Protein AF-A0A1R3V4H5-F1 (afdb_monomer)

pLDDT: mean 83.27, std 18.66, range [35.0, 97.94]

Organism: NCBI:txid1631249

Nearest PDB structures (foldseek):
  2lra-assembly1_A  TM=6.887E-01  e=6.100E-01  Mycobacterium tuberculosis
  3uz0-assembly2_D  TM=7.907E-01  e=1.520E+00  Bacillus subtilis subsp. subtilis str. JH642
  3tuf-assembly1_B-2  TM=5.415E-01  e=1.717E+00  Bacillus subtilis
  8ruy-assembly1_B  TM=4.715E-01  e=2.629E+00  Chlamydomonas reinhardtii
  8r1o-assembly1_D  TM=2.474E-01  e=3.354E+00  Thermochaetoides thermophila DSM 1495

Secondary structure (DSSP, 8-state):
-------------SSHHHHHHHHHHHHHHHHHHHHHHHHHHHHHHHHHHHHHHHHHTS---HHHHHHHHHHHTT-EEEEEEE--S-SSEEEEEEEE-TTS-EEEEEEETTSSEEEEEEE-GGGHHHHHHHHHHHTS-HHHHTTS--HHHHHHHHHHHHHTTSS---

Sequence (166 aa):
MQKPKFKDSARAPLQDQFDLEHESVVAITPILRAIAYMALDELDLAIFQMAVESVRSLSLSFNQKAAEIATRSHGVLVFDVRVDGDSEVQRIAAIRYRADQTGVVALDRQGLVTRSCMVNGTFSHFISPLENWASMPLSMQAKIDVTVHAGLFLGALRNAGHMLGS

Structure (mmCIF, N/CA/C/O backbone):
data_AF-A0A1R3V4H5-F1
#
_entry.id   AF-A0A1R3V4H5-F1
#
loop_
_atom_site.group_PDB
_atom_site.id
_atom_site.type_symbol
_atom_site.label_atom_id
_atom_site.label_alt_id
_atom_site.label_comp_id
_atom_site.label_asym_id
_atom_site.label_entity_id
_atom_site.label_seq_id
_atom_site.pdbx_PDB_ins_code
_atom_site.Cartn_x
_atom_site.Cartn_y
_atom_site.Cartn_z
_atom_site.occupancy
_atom_site.B_iso_or_equiv
_atom_site.auth_seq_id
_atom_site.auth_comp_id
_atom_site.auth_asym_id
_atom_site.auth_atom_id
_atom_site.pdbx_PDB_model_num
ATOM 1 N N . MET A 1 1 ? 92.474 -23.868 8.317 1.00 41.34 1 MET A N 1
ATOM 2 C CA . MET A 1 1 ? 92.553 -22.978 9.502 1.00 41.34 1 MET A CA 1
ATOM 3 C C . MET A 1 1 ? 91.140 -22.655 9.986 1.00 41.34 1 MET A C 1
ATOM 5 O O . MET A 1 1 ? 90.261 -22.467 9.157 1.00 41.34 1 MET A O 1
ATOM 9 N N . GLN A 1 2 ? 90.919 -22.690 11.304 1.00 37.12 2 GLN A N 1
ATOM 10 C CA . GLN A 1 2 ? 89.641 -22.489 12.009 1.00 37.12 2 GLN A CA 1
ATOM 11 C C . GLN A 1 2 ? 89.351 -21.002 12.320 1.00 37.12 2 GLN A C 1
ATOM 13 O O . GLN A 1 2 ? 90.251 -20.364 12.847 1.00 37.12 2 GLN A O 1
ATOM 18 N N . LYS A 1 3 ? 88.079 -20.580 12.093 1.00 41.66 3 LYS A N 1
ATOM 19 C CA . LYS A 1 3 ? 87.142 -19.682 12.862 1.00 41.66 3 LYS A CA 1
ATOM 20 C C . LYS A 1 3 ? 87.631 -18.272 13.337 1.00 41.66 3 LYS A C 1
ATOM 22 O O . LYS A 1 3 ? 88.835 -18.078 13.339 1.00 41.66 3 LYS A O 1
ATOM 27 N N . PRO A 1 4 ? 86.785 -17.298 13.814 1.00 47.88 4 PRO A N 1
ATOM 28 C CA . PRO A 1 4 ? 85.341 -17.333 14.183 1.00 47.88 4 PRO A CA 1
ATOM 29 C C . PRO A 1 4 ? 84.434 -16.076 13.893 1.00 47.88 4 PRO A C 1
ATOM 31 O O . PRO A 1 4 ? 84.908 -14.982 13.632 1.00 47.88 4 PRO A O 1
ATOM 34 N N . LYS A 1 5 ? 83.111 -16.291 14.098 1.00 41.91 5 LYS A N 1
ATOM 35 C CA . LYS A 1 5 ? 82.027 -15.480 14.748 1.00 41.91 5 LYS A CA 1
ATOM 36 C C . LYS A 1 5 ? 81.683 -14.027 14.351 1.00 41.91 5 LYS A C 1
ATOM 38 O O . LYS A 1 5 ? 82.523 -13.148 14.435 1.00 41.91 5 LYS A O 1
ATOM 43 N N . PHE A 1 6 ? 80.367 -13.795 14.189 1.00 35.69 6 PHE A N 1
ATOM 44 C CA . PHE A 1 6 ? 79.431 -12.853 14.876 1.00 35.69 6 PHE A CA 1
ATOM 45 C C . PHE A 1 6 ? 78.233 -12.645 13.905 1.00 35.69 6 PHE A C 1
ATOM 47 O O . PHE A 1 6 ? 78.469 -12.498 12.717 1.00 35.69 6 PHE A O 1
ATOM 54 N N . LYS A 1 7 ? 76.937 -12.647 14.244 1.00 39.69 7 LYS A N 1
ATOM 55 C CA . LYS A 1 7 ? 76.208 -12.320 15.476 1.00 39.69 7 LYS A CA 1
ATOM 56 C C . LYS A 1 7 ? 74.745 -12.775 15.277 1.00 39.69 7 LYS A C 1
ATOM 58 O O . LYS A 1 7 ? 74.161 -12.440 14.250 1.00 39.69 7 LYS A O 1
ATOM 63 N N . ASP A 1 8 ? 74.162 -13.481 16.243 1.00 47.44 8 ASP A N 1
ATOM 64 C CA . ASP A 1 8 ? 72.704 -13.551 16.391 1.00 47.44 8 ASP A CA 1
ATOM 65 C C . ASP A 1 8 ? 72.188 -12.148 16.735 1.00 47.44 8 ASP A C 1
ATOM 67 O O . ASP A 1 8 ? 72.660 -11.525 17.691 1.00 47.44 8 ASP A O 1
ATOM 71 N N . SER A 1 9 ? 71.231 -11.641 15.959 1.00 39.50 9 SER A N 1
ATOM 72 C CA . SER A 1 9 ? 70.420 -10.485 16.330 1.00 39.50 9 SER A CA 1
ATOM 73 C C . SER A 1 9 ? 68.960 -10.891 16.228 1.00 39.50 9 SER A C 1
ATOM 75 O O . SER A 1 9 ? 68.421 -11.067 15.139 1.00 39.50 9 SER A O 1
ATOM 77 N N . ALA A 1 10 ? 68.338 -11.033 17.394 1.00 50.41 10 ALA A N 1
ATOM 78 C CA . ALA A 1 10 ? 66.903 -11.133 17.561 1.00 50.41 10 ALA A CA 1
ATOM 79 C C . ALA A 1 10 ? 66.177 -10.004 16.811 1.00 50.41 10 ALA A C 1
ATOM 81 O O . ALA A 1 10 ? 66.538 -8.835 16.967 1.00 50.41 10 ALA A O 1
ATOM 82 N N . ARG A 1 11 ? 65.120 -10.347 16.064 1.00 35.00 11 ARG A N 1
ATOM 83 C CA . ARG A 1 11 ? 63.913 -9.516 15.940 1.00 35.00 11 ARG A CA 1
ATOM 84 C C . ARG A 1 11 ? 62.744 -10.339 15.384 1.00 35.00 11 ARG A C 1
ATOM 86 O O . ARG A 1 11 ? 62.593 -10.493 14.181 1.00 35.00 11 ARG A O 1
ATOM 93 N N . ALA A 1 12 ? 61.905 -10.830 16.281 1.00 49.44 12 ALA A N 1
ATOM 94 C CA . ALA A 1 12 ? 60.460 -10.905 16.071 1.00 49.44 12 ALA A CA 1
ATOM 95 C C . ALA A 1 12 ? 59.820 -10.007 17.155 1.00 49.44 12 ALA A C 1
ATOM 97 O O . ALA A 1 12 ? 60.496 -9.777 18.165 1.00 49.44 12 ALA A O 1
ATOM 98 N N . PRO A 1 13 ? 58.575 -9.506 17.039 1.00 47.72 13 PRO A N 1
ATOM 99 C CA . PRO A 1 13 ? 57.633 -9.542 15.916 1.00 47.72 13 PRO A CA 1
ATOM 100 C C . PRO A 1 13 ? 57.093 -8.129 15.562 1.00 47.72 13 PRO A C 1
ATOM 102 O O . PRO A 1 13 ? 56.737 -7.349 16.437 1.00 47.72 13 PRO A O 1
ATOM 105 N N . LEU A 1 14 ? 57.008 -7.780 14.277 1.00 41.75 14 LEU A N 1
ATOM 106 C CA . LEU A 1 14 ? 56.187 -6.643 13.803 1.00 41.75 14 LEU A CA 1
ATOM 107 C C . LEU A 1 14 ? 55.143 -7.083 12.763 1.00 41.75 14 LEU A C 1
ATOM 109 O O . LEU A 1 14 ? 54.313 -6.278 12.359 1.00 41.75 14 LEU A O 1
ATOM 113 N N . GLN A 1 15 ? 55.165 -8.356 12.353 1.00 45.88 15 GLN A N 1
ATOM 114 C CA . GLN A 1 15 ? 54.266 -8.894 11.333 1.00 45.88 15 GLN A CA 1
ATOM 115 C C . GLN A 1 15 ? 52.904 -9.311 11.913 1.00 45.88 15 GLN A C 1
ATOM 117 O O . GLN A 1 15 ? 51.886 -8.981 11.321 1.00 45.88 15 GLN A O 1
ATOM 122 N N . ASP A 1 16 ? 52.863 -9.898 13.116 1.00 42.03 16 ASP A N 1
ATOM 123 C CA . ASP A 1 16 ? 51.600 -10.346 13.737 1.00 42.03 16 ASP A CA 1
ATOM 124 C C . ASP A 1 16 ? 50.648 -9.193 14.106 1.00 42.03 16 ASP A C 1
ATOM 126 O O . ASP A 1 16 ? 49.456 -9.404 14.306 1.00 42.03 16 ASP A O 1
ATOM 130 N N . GLN A 1 17 ? 51.148 -7.958 14.197 1.00 44.72 17 GLN A N 1
ATOM 131 C CA . GLN A 1 17 ? 50.342 -6.802 14.594 1.00 44.72 17 GLN A CA 1
ATOM 132 C C . GLN A 1 17 ? 49.553 -6.191 13.423 1.00 44.72 17 GLN A C 1
ATOM 134 O O . GLN A 1 17 ? 48.525 -5.563 13.653 1.00 44.72 17 GLN A O 1
ATOM 139 N N . PHE A 1 18 ? 49.995 -6.406 12.178 1.00 43.44 18 PHE A N 1
ATOM 140 C CA . PHE A 1 18 ? 49.316 -5.898 10.978 1.00 43.44 18 PHE A CA 1
ATOM 141 C C . PHE A 1 18 ? 48.215 -6.836 10.461 1.00 43.44 18 PHE A C 1
ATOM 143 O O . PHE A 1 18 ? 47.248 -6.358 9.867 1.00 43.44 18 PHE A O 1
ATOM 150 N N . ASP A 1 19 ? 48.311 -8.140 10.732 1.00 46.78 19 ASP A N 1
ATOM 151 C CA . ASP A 1 19 ? 47.286 -9.112 10.324 1.00 46.78 19 ASP A CA 1
ATOM 152 C C . ASP A 1 19 ? 46.036 -9.063 11.230 1.00 46.78 19 ASP A C 1
ATOM 154 O O . ASP A 1 19 ? 44.913 -9.225 10.750 1.00 46.78 19 ASP A O 1
ATOM 158 N N . LEU A 1 20 ? 46.194 -8.719 12.515 1.00 47.72 20 LEU A N 1
ATOM 159 C CA . LEU A 1 20 ? 45.084 -8.569 13.472 1.00 47.72 20 LEU A CA 1
ATOM 160 C C . LEU A 1 20 ? 44.186 -7.347 13.195 1.00 47.72 20 LEU A C 1
ATOM 162 O O . LEU A 1 20 ? 42.979 -7.401 13.440 1.00 47.72 20 LEU A O 1
ATOM 166 N N . GLU A 1 21 ? 44.736 -6.245 12.673 1.00 46.12 21 GLU A N 1
ATOM 167 C CA . GLU A 1 21 ? 43.931 -5.058 1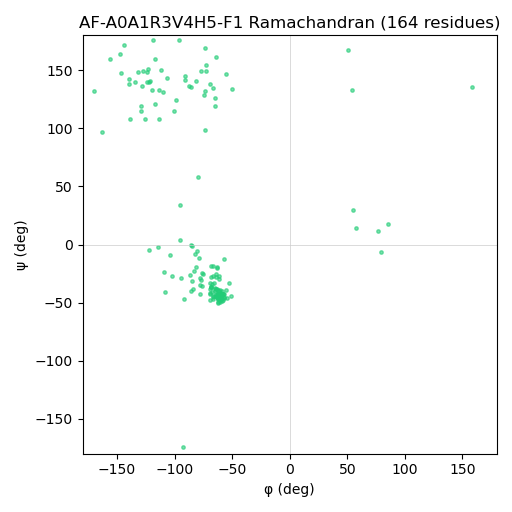2.345 1.00 46.12 21 GLU A CA 1
ATOM 168 C C . GLU A 1 21 ? 43.124 -5.243 11.052 1.00 46.12 21 GLU A C 1
ATOM 170 O O . GLU A 1 21 ? 41.971 -4.813 10.977 1.00 46.12 21 GLU A O 1
ATOM 175 N N . HIS A 1 22 ? 43.673 -5.947 10.057 1.00 49.94 22 HIS A N 1
ATOM 176 C CA . HIS A 1 22 ? 42.974 -6.213 8.798 1.00 49.94 22 HIS A CA 1
ATOM 177 C C . HIS A 1 22 ? 41.790 -7.176 8.962 1.00 49.94 22 HIS A C 1
ATOM 179 O O . HIS A 1 22 ? 40.736 -6.955 8.360 1.00 49.94 22 HIS A O 1
ATOM 185 N N . GLU A 1 23 ? 41.918 -8.203 9.803 1.00 46.44 23 GLU A N 1
ATOM 186 C CA . GLU A 1 23 ? 40.825 -9.140 10.088 1.00 46.44 23 GLU A CA 1
ATOM 187 C C . GLU A 1 23 ? 39.686 -8.462 10.878 1.00 46.44 23 GLU A C 1
ATOM 189 O O . GLU A 1 23 ? 38.502 -8.669 10.594 1.00 46.44 23 GLU A O 1
ATOM 194 N N . SER A 1 24 ? 40.037 -7.549 11.792 1.00 50.44 24 SER A N 1
ATOM 195 C CA . SER A 1 24 ? 39.082 -6.773 12.590 1.00 50.44 24 SER A CA 1
ATOM 196 C C . SER A 1 24 ? 38.261 -5.795 11.734 1.00 50.44 24 SER A C 1
ATOM 198 O O . SER A 1 24 ? 37.036 -5.752 11.839 1.00 50.44 24 SER A O 1
ATOM 200 N N . VAL A 1 25 ? 38.883 -5.066 10.798 1.00 50.72 25 VAL A N 1
ATOM 201 C CA . VAL A 1 25 ? 38.171 -4.128 9.902 1.00 50.72 25 VAL A CA 1
ATOM 202 C C . VAL A 1 25 ? 37.194 -4.854 8.960 1.00 50.72 25 VAL A C 1
ATOM 204 O O . VAL A 1 25 ? 36.082 -4.367 8.720 1.00 50.72 25 VAL A O 1
ATOM 207 N N . VAL A 1 26 ? 37.555 -6.046 8.469 1.00 57.00 26 VAL A N 1
ATOM 208 C CA . VAL A 1 26 ? 36.685 -6.870 7.607 1.00 57.00 26 VAL A CA 1
ATOM 209 C C . VAL A 1 26 ? 35.480 -7.421 8.382 1.00 57.00 26 VAL A C 1
ATOM 211 O O . VAL A 1 26 ? 34.375 -7.446 7.838 1.00 57.00 26 VAL A O 1
ATOM 214 N N . ALA A 1 27 ? 35.647 -7.780 9.660 1.00 57.06 27 ALA A N 1
ATOM 215 C CA . ALA A 1 27 ? 34.562 -8.253 10.526 1.00 57.06 27 ALA A CA 1
ATOM 216 C C . ALA A 1 27 ? 33.661 -7.125 11.077 1.00 57.06 27 ALA A C 1
ATOM 218 O O . ALA A 1 27 ? 32.470 -7.337 11.308 1.00 57.06 27 ALA A O 1
ATOM 219 N N . ILE A 1 28 ? 34.195 -5.912 11.252 1.00 58.38 28 ILE A N 1
ATOM 220 C CA . ILE A 1 28 ? 33.467 -4.744 11.782 1.00 58.38 28 ILE A CA 1
ATOM 221 C C . ILE A 1 28 ? 32.560 -4.098 10.718 1.00 58.38 28 ILE A C 1
ATOM 223 O O . ILE A 1 28 ? 31.459 -3.635 11.026 1.00 58.38 28 ILE A O 1
ATOM 227 N N . THR A 1 29 ? 32.983 -4.102 9.451 1.00 69.06 29 THR A N 1
ATOM 228 C CA . THR A 1 29 ? 32.237 -3.516 8.322 1.00 69.06 29 THR A CA 1
ATOM 229 C C . THR A 1 29 ? 30.792 -4.037 8.168 1.00 69.06 29 THR A C 1
ATOM 231 O O . THR A 1 29 ? 29.890 -3.210 8.004 1.00 69.06 29 THR A O 1
ATOM 234 N N . PRO A 1 30 ? 30.496 -5.354 8.233 1.00 74.50 30 PRO A N 1
ATOM 235 C CA . PRO A 1 30 ? 29.119 -5.846 8.143 1.00 74.50 30 PRO A CA 1
ATOM 236 C C . PRO A 1 30 ? 28.258 -5.442 9.347 1.00 74.50 30 PRO A C 1
ATOM 238 O O . PRO A 1 30 ? 27.076 -5.155 9.167 1.00 74.50 30 PRO A O 1
ATOM 241 N N . ILE A 1 31 ? 28.838 -5.362 10.549 1.00 73.94 31 ILE A N 1
ATOM 242 C CA . ILE A 1 31 ? 28.122 -4.956 11.767 1.00 73.94 31 ILE A CA 1
ATOM 243 C C . ILE A 1 31 ? 27.756 -3.471 11.693 1.00 73.94 31 ILE A C 1
ATOM 245 O O . ILE A 1 31 ? 26.594 -3.120 11.890 1.00 73.94 31 ILE A O 1
ATOM 249 N N . LEU A 1 32 ? 28.704 -2.597 11.330 1.00 74.19 32 LEU A N 1
ATOM 250 C CA . LEU A 1 32 ? 28.406 -1.174 11.124 1.00 74.19 32 LEU A CA 1
ATOM 251 C C . LEU A 1 32 ? 27.365 -0.960 10.020 1.00 74.19 32 LEU A C 1
ATOM 253 O O . LEU A 1 32 ? 26.485 -0.113 10.161 1.00 74.19 32 LEU A O 1
ATOM 257 N N . ARG A 1 33 ? 27.438 -1.742 8.937 1.00 72.38 33 ARG A N 1
ATOM 258 C CA . ARG A 1 33 ? 26.449 -1.708 7.857 1.00 72.38 33 ARG A CA 1
ATOM 259 C C . ARG A 1 33 ? 25.057 -2.110 8.358 1.00 72.38 33 ARG A C 1
ATOM 261 O O . ARG A 1 33 ? 24.099 -1.415 8.043 1.00 72.38 33 ARG A O 1
ATOM 268 N N . ALA A 1 34 ? 24.938 -3.181 9.142 1.00 73.69 34 ALA A N 1
ATOM 269 C CA . ALA A 1 34 ? 23.660 -3.610 9.711 1.00 73.69 34 ALA A CA 1
ATOM 270 C C . ALA A 1 34 ? 23.059 -2.550 10.650 1.00 73.69 34 ALA A C 1
ATOM 272 O O . ALA A 1 34 ? 21.877 -2.241 10.537 1.00 73.69 34 ALA A O 1
ATOM 273 N N . ILE A 1 35 ? 23.878 -1.928 11.505 1.00 75.56 35 ILE A N 1
ATOM 274 C CA . ILE A 1 35 ? 23.441 -0.839 12.396 1.00 75.56 35 ILE A CA 1
ATOM 275 C C . ILE A 1 35 ? 22.947 0.369 11.588 1.00 75.56 35 ILE A C 1
ATOM 277 O O . ILE A 1 35 ? 21.907 0.941 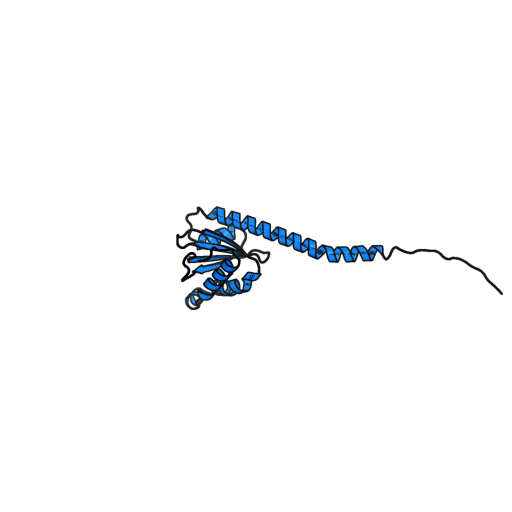11.909 1.00 75.56 35 ILE A O 1
ATOM 281 N N . ALA A 1 36 ? 23.655 0.744 10.519 1.00 71.44 36 ALA A N 1
ATOM 282 C CA . ALA A 1 36 ? 23.232 1.837 9.647 1.00 71.44 36 ALA A CA 1
ATOM 283 C C . ALA A 1 36 ? 21.899 1.537 8.937 1.00 71.44 36 ALA A C 1
ATOM 285 O O . ALA A 1 36 ? 21.065 2.432 8.827 1.00 71.44 36 ALA A O 1
ATOM 286 N N . TYR A 1 37 ? 21.671 0.292 8.500 1.00 72.19 37 TYR A N 1
ATOM 287 C CA . TYR A 1 37 ? 20.383 -0.124 7.931 1.00 72.19 37 TYR A CA 1
ATOM 288 C C . TYR A 1 37 ? 19.252 -0.076 8.961 1.00 72.19 37 TYR A C 1
ATOM 290 O O . TYR A 1 37 ? 18.202 0.482 8.668 1.00 72.19 37 TYR A O 1
ATOM 298 N N . MET A 1 38 ? 19.481 -0.566 10.183 1.00 75.62 38 MET A N 1
ATOM 299 C CA . MET A 1 38 ? 18.481 -0.489 11.254 1.00 75.62 38 MET A CA 1
ATOM 300 C C . MET A 1 38 ? 18.094 0.960 11.583 1.00 75.62 38 MET A C 1
ATOM 302 O O . MET A 1 38 ? 16.917 1.267 11.740 1.00 75.62 38 MET A O 1
ATOM 306 N N . ALA A 1 39 ? 19.071 1.870 11.634 1.00 74.31 39 ALA A N 1
ATOM 307 C CA . ALA A 1 39 ? 18.805 3.289 11.868 1.00 74.31 39 ALA A CA 1
ATOM 308 C C . ALA A 1 39 ? 18.018 3.947 10.715 1.00 74.31 39 ALA A C 1
ATOM 310 O O . ALA A 1 39 ? 17.214 4.848 10.953 1.00 74.31 39 ALA A O 1
ATOM 311 N N . LEU A 1 40 ? 18.236 3.503 9.471 1.00 76.56 40 LEU A N 1
ATOM 312 C CA . LEU A 1 40 ? 17.461 3.956 8.312 1.00 76.56 40 LEU A CA 1
ATOM 313 C C . LEU A 1 40 ? 16.016 3.447 8.365 1.00 76.56 40 LEU A C 1
ATOM 315 O O . LEU A 1 40 ? 15.107 4.231 8.110 1.00 76.56 40 LEU A O 1
ATOM 319 N N . ASP A 1 41 ? 15.801 2.190 8.757 1.00 83.31 41 ASP A N 1
ATOM 320 C CA . ASP A 1 41 ? 14.461 1.610 8.904 1.00 83.31 41 ASP A CA 1
ATOM 321 C C . ASP A 1 41 ? 13.631 2.351 9.969 1.00 83.31 41 ASP A C 1
ATOM 323 O O . ASP A 1 41 ? 12.457 2.655 9.750 1.00 83.31 41 ASP A O 1
ATOM 327 N N . GLU A 1 42 ? 14.237 2.696 11.112 1.00 85.56 42 GLU A N 1
ATOM 328 C CA . GLU A 1 42 ? 13.573 3.476 12.166 1.00 85.56 42 GLU A CA 1
ATOM 329 C C . GLU A 1 42 ? 13.224 4.898 11.710 1.00 85.56 42 GLU A C 1
ATOM 331 O O . GLU A 1 42 ? 12.140 5.408 12.015 1.00 85.56 42 GLU A O 1
ATOM 336 N N . LEU A 1 43 ? 14.123 5.539 10.958 1.00 88.75 43 LEU A N 1
ATOM 337 C CA . LEU A 1 43 ? 13.889 6.873 10.416 1.00 88.75 43 LEU A CA 1
ATOM 338 C C . LEU A 1 43 ? 12.771 6.865 9.365 1.00 88.75 43 LEU A C 1
ATOM 340 O O . LEU A 1 43 ? 11.867 7.701 9.438 1.00 88.75 43 LEU A O 1
ATOM 344 N N . ASP A 1 44 ? 12.806 5.920 8.422 1.00 90.00 44 ASP A N 1
ATOM 345 C CA . ASP A 1 44 ? 11.771 5.757 7.398 1.00 90.00 44 ASP A CA 1
ATOM 346 C C . ASP A 1 44 ? 10.405 5.498 8.058 1.00 90.00 44 ASP A C 1
ATOM 348 O O . ASP A 1 44 ? 9.407 6.124 7.683 1.00 90.00 44 ASP A O 1
ATOM 352 N N . LEU A 1 45 ? 10.357 4.660 9.103 1.00 91.69 45 LEU A N 1
ATOM 353 C CA . LEU A 1 45 ? 9.145 4.413 9.886 1.00 91.69 45 LEU A CA 1
ATOM 354 C C . LEU A 1 45 ? 8.616 5.689 10.552 1.00 91.69 45 LEU A C 1
ATOM 356 O O . LEU A 1 45 ? 7.421 5.979 10.448 1.00 91.69 45 LEU A O 1
ATOM 360 N N . ALA A 1 46 ? 9.480 6.457 11.218 1.00 93.25 46 ALA A N 1
ATOM 361 C CA . ALA A 1 46 ? 9.087 7.689 11.898 1.00 93.25 46 ALA A CA 1
ATOM 362 C C . ALA A 1 46 ? 8.529 8.727 10.910 1.00 93.25 46 ALA A C 1
ATOM 364 O O . ALA A 1 46 ? 7.449 9.284 11.125 1.00 93.25 46 ALA A O 1
ATOM 365 N N . ILE A 1 47 ? 9.221 8.941 9.787 1.00 94.19 47 ILE A N 1
ATOM 366 C CA . ILE A 1 47 ? 8.797 9.869 8.733 1.00 94.19 47 ILE A CA 1
ATOM 367 C C . ILE A 1 47 ? 7.461 9.419 8.123 1.00 94.19 47 ILE A C 1
ATOM 369 O O . ILE A 1 47 ? 6.552 10.235 7.944 1.00 94.19 47 ILE A O 1
ATOM 373 N N . PHE A 1 48 ? 7.309 8.123 7.836 1.00 95.56 48 PHE A N 1
ATOM 374 C CA . PHE A 1 48 ? 6.061 7.559 7.325 1.00 95.56 48 PHE A CA 1
ATOM 375 C C . PHE A 1 48 ? 4.892 7.788 8.290 1.00 95.56 48 PHE A C 1
ATOM 377 O O . PHE A 1 48 ? 3.838 8.276 7.877 1.00 95.56 48 PHE A O 1
ATOM 384 N N . GLN A 1 49 ? 5.069 7.492 9.579 1.00 95.00 49 GLN A N 1
ATOM 385 C CA . GLN A 1 49 ? 4.025 7.683 10.589 1.00 95.00 49 GLN A CA 1
ATOM 386 C C . GLN A 1 49 ? 3.622 9.155 10.730 1.00 95.00 49 GLN A C 1
ATOM 388 O O . GLN A 1 49 ? 2.428 9.463 10.760 1.00 95.00 49 GLN A O 1
ATOM 393 N N . MET A 1 50 ? 4.596 10.071 10.743 1.00 95.12 50 MET A N 1
ATOM 394 C CA . MET A 1 50 ? 4.331 11.512 10.757 1.00 95.12 50 MET A CA 1
ATOM 395 C C . MET A 1 50 ? 3.534 11.953 9.524 1.00 95.12 50 MET A C 1
ATOM 397 O O . MET A 1 50 ? 2.568 12.711 9.645 1.00 95.12 50 MET A O 1
ATOM 401 N N . ALA A 1 51 ? 3.893 11.452 8.339 1.00 95.94 51 ALA A N 1
ATOM 402 C CA . ALA A 1 51 ? 3.179 11.750 7.105 1.00 95.94 51 ALA A CA 1
ATOM 403 C C . ALA A 1 51 ? 1.730 11.232 7.147 1.00 95.94 51 ALA A C 1
ATOM 405 O O . ALA A 1 51 ? 0.812 11.992 6.831 1.00 95.94 51 ALA A O 1
ATOM 406 N N . VAL A 1 52 ? 1.503 9.998 7.614 1.00 95.00 52 VAL A N 1
ATOM 407 C CA . VAL A 1 52 ? 0.158 9.418 7.795 1.00 95.00 52 VAL A CA 1
ATOM 408 C C . VAL A 1 52 ? -0.697 10.269 8.736 1.00 95.00 52 VAL A C 1
ATOM 410 O O . VAL A 1 52 ? -1.840 10.588 8.403 1.00 95.00 52 VAL A O 1
ATOM 413 N N . GLU A 1 53 ? -0.155 10.672 9.887 1.00 94.00 53 GLU A N 1
ATOM 414 C CA . GLU A 1 53 ? -0.875 11.521 10.844 1.00 94.00 53 GLU A CA 1
ATOM 415 C C . GLU A 1 53 ? -1.247 12.869 10.221 1.00 94.00 53 GLU A C 1
ATOM 417 O O . GLU A 1 53 ? -2.394 13.310 10.288 1.00 94.00 53 GLU A O 1
ATOM 422 N N . SER A 1 54 ? -0.297 13.487 9.518 1.00 92.81 54 SER A N 1
ATOM 423 C CA . SER A 1 54 ? -0.470 14.815 8.929 1.00 92.81 54 SER A CA 1
ATOM 424 C C . SER A 1 54 ? -1.566 14.896 7.856 1.00 92.81 54 SER A C 1
ATOM 426 O O . SER A 1 54 ? -2.031 15.995 7.541 1.00 92.81 54 SER A O 1
ATOM 428 N N . VAL A 1 55 ? -1.972 13.760 7.272 1.00 92.19 55 VAL A N 1
ATOM 429 C CA . VAL A 1 55 ? -3.036 13.698 6.257 1.00 92.19 55 VAL A CA 1
ATOM 430 C C . VAL A 1 55 ? -4.360 13.158 6.791 1.00 92.19 55 VAL A C 1
ATOM 432 O O . VAL A 1 55 ? -5.372 13.205 6.083 1.00 92.19 55 VAL A O 1
ATOM 435 N N . ARG A 1 56 ? -4.388 12.630 8.023 1.00 87.31 56 ARG A N 1
ATOM 436 C CA . ARG A 1 56 ? -5.552 11.916 8.563 1.00 87.31 56 ARG A CA 1
ATOM 437 C C . ARG A 1 56 ? -6.799 12.800 8.584 1.00 87.31 56 ARG A C 1
ATOM 439 O O . ARG A 1 56 ? -7.844 12.368 8.096 1.00 87.31 56 ARG A O 1
ATOM 446 N N . SER A 1 57 ? -6.658 14.040 9.052 1.00 85.19 57 SER A N 1
ATOM 447 C CA . SER A 1 57 ? -7.731 15.042 9.152 1.00 85.19 57 SER A CA 1
ATOM 448 C C . SER A 1 57 ? -8.023 15.795 7.850 1.00 85.19 57 SER A C 1
ATOM 450 O O . SER A 1 57 ? -9.009 16.528 7.775 1.00 85.19 57 SER A O 1
ATOM 452 N N . LEU A 1 58 ? -7.201 15.623 6.809 1.00 88.81 58 LEU A N 1
ATOM 453 C CA . LEU A 1 58 ? -7.426 16.302 5.538 1.00 88.81 58 LEU A CA 1
ATOM 454 C C . LEU A 1 58 ? -8.670 15.738 4.846 1.00 88.81 58 LEU A C 1
ATOM 456 O O . LEU A 1 58 ? -8.877 14.521 4.778 1.00 88.81 58 LEU A O 1
ATOM 460 N N . SER A 1 59 ? -9.472 16.635 4.274 1.00 90.25 59 SER A N 1
ATOM 461 C CA . SER A 1 59 ? -10.647 16.302 3.458 1.00 90.25 59 SER A CA 1
ATOM 462 C C . SER A 1 59 ? -10.235 15.909 2.034 1.00 90.25 59 SER A C 1
ATOM 464 O O . SER A 1 59 ? -10.618 16.543 1.057 1.00 90.25 59 SER A O 1
ATOM 466 N N . LEU A 1 60 ? -9.390 14.883 1.932 1.00 91.44 60 LEU A N 1
ATOM 467 C CA . LEU A 1 60 ? -8.870 14.326 0.684 1.00 91.44 60 LEU A CA 1
ATOM 468 C C . LEU A 1 60 ? -9.423 12.918 0.461 1.00 91.44 60 LEU A C 1
ATOM 470 O O . LEU A 1 60 ? -9.660 12.175 1.417 1.00 91.44 60 LEU A O 1
ATOM 474 N N . SER A 1 61 ? -9.565 12.528 -0.804 1.00 92.69 61 SER A N 1
ATOM 475 C CA . SER A 1 61 ? -9.821 11.130 -1.159 1.00 92.69 61 SER A CA 1
ATOM 476 C C . SER A 1 61 ? -8.637 10.235 -0.768 1.00 92.69 61 SER A C 1
ATOM 478 O O . SER A 1 61 ? -7.515 10.706 -0.575 1.00 92.69 61 SER A O 1
ATOM 480 N N . PHE A 1 62 ? -8.860 8.923 -0.672 1.00 94.44 62 PHE A N 1
ATOM 481 C CA . PHE A 1 62 ? -7.801 7.986 -0.285 1.00 94.44 62 PHE A CA 1
ATOM 482 C C . PHE A 1 62 ? -6.580 8.029 -1.210 1.00 94.44 62 PHE A C 1
ATOM 484 O O . PHE A 1 62 ? -5.458 8.056 -0.712 1.00 94.44 62 PHE A O 1
ATOM 491 N N . ASN A 1 63 ? -6.777 8.098 -2.533 1.00 94.50 63 ASN A N 1
ATOM 492 C CA . ASN A 1 63 ? -5.649 8.144 -3.468 1.00 94.50 63 ASN A CA 1
ATOM 493 C C . ASN A 1 63 ? -4.822 9.427 -3.274 1.00 94.50 63 ASN A C 1
ATOM 495 O O . ASN A 1 63 ? -3.597 9.387 -3.325 1.00 94.50 63 ASN A O 1
ATOM 499 N N . GLN A 1 64 ? -5.491 10.554 -3.004 1.00 96.12 64 GLN A N 1
ATOM 500 C CA . GLN A 1 64 ? -4.828 11.821 -2.704 1.00 96.12 64 GLN A CA 1
ATOM 501 C C . GLN A 1 64 ? -4.081 11.754 -1.371 1.00 96.12 64 GLN A C 1
ATOM 503 O O . GLN A 1 64 ? -2.956 12.229 -1.297 1.00 96.12 64 GLN A O 1
ATOM 508 N N . LYS A 1 65 ? -4.656 11.123 -0.336 1.00 95.69 65 LYS A N 1
ATOM 509 C CA . LYS A 1 65 ? -3.953 10.891 0.936 1.00 95.69 65 LYS A CA 1
ATOM 510 C C . LYS A 1 65 ? -2.709 10.030 0.735 1.00 95.69 6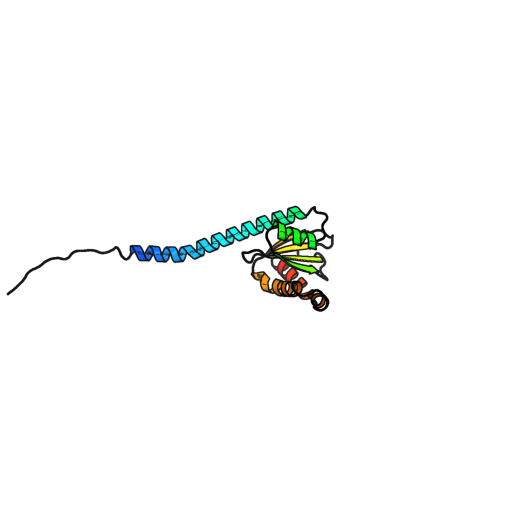5 LYS A C 1
ATOM 512 O O . LYS A 1 65 ? -1.655 10.393 1.236 1.00 95.69 65 LYS A O 1
ATOM 517 N N . ALA A 1 66 ? -2.803 8.931 -0.011 1.00 96.81 66 ALA A N 1
ATOM 518 C CA . ALA A 1 66 ? -1.660 8.062 -0.288 1.00 96.81 66 ALA A CA 1
ATOM 519 C C . ALA A 1 66 ? -0.548 8.795 -1.061 1.00 96.81 66 ALA A C 1
ATOM 521 O O . ALA A 1 66 ? 0.625 8.681 -0.705 1.00 96.81 66 ALA A O 1
ATOM 522 N N . ALA A 1 67 ? -0.914 9.597 -2.068 1.00 97.19 67 ALA A N 1
ATOM 523 C CA . ALA A 1 67 ? 0.032 10.437 -2.800 1.00 97.19 67 ALA A CA 1
ATOM 524 C C . ALA A 1 67 ? 0.691 11.489 -1.892 1.00 97.19 67 ALA A C 1
ATOM 526 O O . ALA A 1 67 ? 1.909 11.638 -1.912 1.00 97.19 67 ALA A O 1
ATOM 527 N N . GLU A 1 68 ? -0.091 12.165 -1.048 1.00 97.12 68 GLU A N 1
ATOM 528 C CA . GLU A 1 68 ? 0.416 13.173 -0.116 1.00 97.12 68 GLU A CA 1
ATOM 529 C C . GLU A 1 68 ? 1.347 12.560 0.938 1.00 97.12 68 GLU A C 1
ATOM 531 O O . GLU A 1 68 ? 2.373 13.153 1.266 1.00 97.12 68 GLU A O 1
ATOM 536 N N . ILE A 1 69 ? 1.041 11.355 1.435 1.00 97.12 69 ILE A N 1
ATOM 537 C CA . ILE A 1 69 ? 1.937 10.618 2.335 1.00 97.12 69 ILE A CA 1
ATOM 538 C C . ILE A 1 69 ? 3.257 10.348 1.624 1.00 97.12 69 ILE A C 1
ATOM 540 O O . ILE A 1 69 ? 4.296 10.689 2.177 1.00 97.12 69 ILE A O 1
ATOM 544 N N . ALA A 1 70 ? 3.224 9.814 0.398 1.00 97.62 70 ALA A N 1
ATOM 545 C CA . ALA A 1 70 ? 4.435 9.543 -0.371 1.00 97.62 70 ALA A CA 1
ATOM 546 C C . ALA A 1 70 ? 5.274 10.817 -0.566 1.00 97.62 70 ALA A C 1
ATOM 548 O O . ALA A 1 70 ? 6.476 10.807 -0.311 1.00 97.62 70 ALA A O 1
ATOM 549 N N . THR A 1 71 ? 4.644 11.941 -0.923 1.00 97.50 71 THR A N 1
ATOM 550 C CA . THR A 1 71 ? 5.329 13.233 -1.059 1.00 97.50 71 THR A CA 1
ATOM 551 C C . THR A 1 71 ? 5.942 13.708 0.260 1.00 97.50 71 THR A C 1
ATOM 553 O O . THR A 1 71 ? 7.128 14.035 0.290 1.00 97.50 71 THR A O 1
ATOM 556 N N . ARG A 1 72 ? 5.174 13.723 1.357 1.00 96.31 72 ARG A N 1
ATOM 557 C CA . ARG A 1 72 ? 5.635 14.206 2.673 1.00 96.31 72 ARG A CA 1
ATOM 558 C C . ARG A 1 72 ? 6.689 13.314 3.307 1.00 96.31 72 ARG A C 1
ATOM 560 O O . ARG A 1 72 ? 7.499 13.802 4.085 1.00 96.31 72 ARG A O 1
ATOM 567 N N . SER A 1 73 ? 6.671 12.025 2.985 1.00 95.69 73 SER A N 1
ATOM 568 C CA . SER A 1 73 ? 7.630 11.062 3.508 1.00 95.69 73 SER A CA 1
ATOM 569 C C . SER A 1 73 ? 8.826 10.826 2.589 1.00 95.69 73 SER A C 1
ATOM 571 O O . SER A 1 73 ? 9.613 9.930 2.865 1.00 95.69 73 SER A O 1
ATOM 573 N N . HIS A 1 74 ? 8.938 11.544 1.466 1.00 94.75 74 HIS A N 1
ATOM 574 C CA . HIS A 1 74 ? 9.946 11.285 0.428 1.00 94.75 74 HIS A CA 1
ATOM 575 C C . HIS A 1 74 ? 9.942 9.837 -0.109 1.00 94.75 74 HIS A C 1
ATOM 577 O O . HIS A 1 74 ? 10.976 9.315 -0.528 1.00 94.75 74 HIS A O 1
ATOM 583 N N . GLY A 1 75 ? 8.772 9.196 -0.099 1.00 95.56 75 GLY A N 1
ATOM 584 C CA . GLY A 1 75 ? 8.549 7.868 -0.657 1.00 95.56 75 GLY A CA 1
ATOM 585 C C . GLY A 1 75 ? 7.990 7.922 -2.080 1.00 95.56 75 GLY A C 1
ATOM 586 O O . GLY A 1 75 ? 7.667 8.985 -2.614 1.00 95.56 75 GLY A O 1
ATOM 587 N N . VAL A 1 76 ? 7.839 6.751 -2.694 1.00 96.62 76 VAL A N 1
ATOM 588 C CA . VAL A 1 76 ? 7.236 6.597 -4.027 1.00 96.62 76 VAL A CA 1
ATOM 589 C C . VAL A 1 76 ? 5.972 5.759 -3.913 1.00 96.62 76 VAL A C 1
ATOM 591 O O . VAL A 1 76 ? 6.037 4.617 -3.469 1.00 96.62 76 VAL A O 1
ATOM 594 N N . LEU A 1 77 ? 4.823 6.304 -4.320 1.00 97.38 77 LEU A N 1
ATOM 595 C CA . LEU A 1 77 ? 3.579 5.537 -4.390 1.00 97.38 77 LEU A CA 1
ATOM 596 C C . LEU A 1 77 ? 3.719 4.432 -5.449 1.00 97.38 77 LEU A C 1
ATOM 598 O O . LEU A 1 77 ? 3.934 4.719 -6.623 1.00 97.38 77 LEU A O 1
ATOM 602 N N . VAL A 1 78 ? 3.595 3.182 -5.014 1.00 96.25 78 VAL A N 1
ATOM 603 C CA . VAL A 1 78 ? 3.793 1.980 -5.833 1.00 96.25 78 VAL A CA 1
ATOM 604 C C . VAL A 1 78 ? 2.481 1.523 -6.458 1.00 96.25 78 VAL A C 1
ATOM 606 O O . VAL A 1 78 ? 2.419 1.212 -7.643 1.00 96.25 78 VAL A O 1
ATOM 609 N N . PHE A 1 79 ? 1.421 1.472 -5.654 1.00 97.38 79 PHE A N 1
ATOM 610 C CA . PHE A 1 79 ? 0.076 1.136 -6.105 1.00 97.38 79 PHE A CA 1
ATOM 611 C C . PHE A 1 79 ? -0.974 1.716 -5.153 1.00 97.38 79 PHE A C 1
ATOM 613 O O . PHE A 1 79 ? -0.692 1.986 -3.984 1.00 97.38 79 PHE A O 1
ATOM 620 N N . ASP A 1 80 ? -2.198 1.846 -5.660 1.00 96.31 80 ASP A N 1
ATOM 621 C CA . ASP A 1 80 ? -3.437 2.091 -4.914 1.00 96.31 80 ASP A CA 1
ATOM 622 C C . ASP A 1 80 ? -4.531 1.208 -5.534 1.00 96.31 80 ASP A C 1
ATOM 624 O O . ASP A 1 80 ? -4.984 1.464 -6.652 1.00 96.31 80 ASP A O 1
ATOM 628 N N . VAL A 1 81 ? -4.937 0.152 -4.827 1.00 96.19 81 VAL A N 1
ATOM 629 C CA . VAL A 1 81 ? -5.867 -0.870 -5.332 1.00 96.19 81 VAL A CA 1
ATOM 630 C C . VAL A 1 81 ? -7.093 -1.009 -4.437 1.00 96.19 81 VAL A C 1
ATOM 632 O O . VAL A 1 81 ? -7.049 -0.760 -3.230 1.00 96.19 81 VAL A O 1
ATOM 635 N N . ARG A 1 82 ? -8.217 -1.408 -5.041 1.00 94.88 82 ARG A N 1
ATOM 636 C CA . ARG A 1 82 ? -9.404 -1.831 -4.291 1.00 94.88 82 ARG A CA 1
ATOM 637 C C . ARG A 1 82 ? -9.204 -3.244 -3.754 1.00 94.88 82 ARG A C 1
ATOM 639 O O . ARG A 1 82 ? -8.519 -4.055 -4.369 1.00 94.88 82 ARG A O 1
ATOM 646 N N . VAL A 1 83 ? -9.820 -3.508 -2.612 1.00 94.56 83 VAL A N 1
ATOM 647 C CA . VAL A 1 83 ? -9.942 -4.842 -2.034 1.00 94.56 83 VAL A CA 1
ATOM 648 C C . VAL A 1 83 ? -11.420 -5.210 -2.058 1.00 94.56 83 VAL A C 1
ATOM 650 O O . VAL A 1 83 ? -12.233 -4.652 -1.315 1.00 94.56 83 VAL A O 1
ATOM 653 N N . ASP A 1 84 ? -11.774 -6.133 -2.943 1.00 90.69 84 ASP A N 1
ATOM 654 C CA . ASP A 1 84 ? -13.143 -6.621 -3.065 1.00 90.69 84 ASP A CA 1
ATOM 655 C C . ASP A 1 84 ? -13.355 -7.847 -2.168 1.00 90.69 84 ASP A C 1
ATOM 657 O O . ASP A 1 84 ? -12.454 -8.660 -1.974 1.00 90.69 84 ASP A O 1
ATOM 661 N N . GLY A 1 85 ? -14.557 -7.974 -1.602 1.00 87.31 85 GLY A N 1
ATOM 662 C CA . GLY A 1 85 ? -14.934 -9.110 -0.751 1.00 87.31 85 GLY A CA 1
ATOM 663 C C . GLY A 1 85 ? -14.437 -9.058 0.699 1.00 87.31 85 GLY A C 1
ATOM 664 O O . GLY A 1 85 ? -14.867 -9.882 1.498 1.00 87.31 85 GLY A O 1
ATOM 665 N N . ASP A 1 86 ? -13.597 -8.088 1.066 1.00 91.88 86 ASP A N 1
ATOM 666 C CA . ASP A 1 86 ? -13.115 -7.933 2.443 1.00 91.88 86 ASP A CA 1
ATOM 667 C C . ASP A 1 86 ? -14.074 -7.105 3.316 1.00 91.88 86 ASP A C 1
ATOM 669 O O . ASP A 1 86 ? -14.581 -6.062 2.878 1.00 91.88 86 ASP A O 1
ATOM 673 N N . SER A 1 87 ? -14.341 -7.565 4.544 1.00 89.69 87 SER A N 1
ATOM 674 C CA . SER A 1 87 ? -15.313 -6.935 5.450 1.00 89.69 87 SER A CA 1
ATOM 675 C C . SER A 1 87 ? -14.805 -5.648 6.093 1.00 89.69 87 SER A C 1
ATOM 677 O O . SER A 1 87 ? -15.616 -4.786 6.418 1.00 89.69 87 SER A O 1
ATOM 679 N N . GLU A 1 88 ? -13.487 -5.487 6.229 1.00 91.31 88 GLU A N 1
ATOM 680 C CA . GLU A 1 88 ? -12.888 -4.385 6.986 1.00 91.31 88 GLU A CA 1
ATOM 681 C C . GLU A 1 88 ? -12.218 -3.366 6.073 1.00 91.31 88 GLU A C 1
ATOM 683 O O . GLU A 1 88 ? -12.344 -2.162 6.280 1.00 91.31 88 GLU A O 1
ATOM 688 N N . VAL A 1 89 ? -11.516 -3.839 5.046 1.00 93.50 89 VAL A N 1
ATOM 689 C CA . VAL A 1 89 ? -10.664 -3.032 4.176 1.00 93.50 89 VAL A CA 1
ATOM 690 C C . VAL A 1 89 ? -11.294 -2.924 2.796 1.00 93.50 89 VAL A C 1
ATOM 692 O O . VAL A 1 89 ? -11.668 -3.918 2.189 1.00 93.50 89 VAL A O 1
ATOM 695 N N . GLN A 1 90 ? -11.383 -1.710 2.256 1.00 94.38 90 GLN A N 1
ATOM 696 C CA . GLN A 1 90 ? -11.863 -1.499 0.883 1.00 94.38 90 GLN A CA 1
ATOM 697 C C . GLN A 1 90 ? -10.769 -1.060 -0.089 1.00 94.38 90 GLN A C 1
ATOM 699 O O . GLN A 1 90 ? -10.929 -1.235 -1.297 1.00 94.38 90 GLN A O 1
ATOM 704 N N . ARG A 1 91 ? -9.678 -0.453 0.397 1.00 95.56 91 ARG A N 1
ATOM 705 C CA . ARG A 1 91 ? -8.541 -0.032 -0.436 1.00 95.56 91 ARG A CA 1
ATOM 706 C C . ARG A 1 91 ? -7.231 -0.146 0.325 1.00 95.56 91 ARG A C 1
ATOM 708 O O . ARG A 1 91 ? -7.200 0.073 1.535 1.00 95.56 91 ARG A O 1
ATOM 715 N N . ILE A 1 92 ? -6.160 -0.444 -0.400 1.00 96.88 92 ILE A N 1
ATOM 716 C CA . ILE A 1 92 ? -4.795 -0.491 0.125 1.00 96.88 92 ILE A CA 1
ATOM 717 C C . ILE A 1 92 ? -3.875 0.237 -0.846 1.00 96.88 92 ILE A C 1
ATOM 719 O O . ILE A 1 92 ? -3.994 0.077 -2.061 1.00 96.88 92 ILE A O 1
ATOM 723 N N . ALA A 1 93 ? -2.939 1.003 -0.298 1.00 97.75 93 ALA A N 1
ATOM 724 C CA . ALA A 1 93 ? -1.857 1.606 -1.054 1.00 97.75 93 ALA A CA 1
ATOM 725 C C . ALA A 1 93 ? -0.501 1.286 -0.421 1.00 97.75 93 ALA A C 1
ATOM 727 O O . ALA A 1 93 ? -0.397 1.133 0.799 1.00 97.75 93 ALA A O 1
ATOM 728 N N . ALA A 1 94 ? 0.527 1.202 -1.262 1.00 97.75 94 ALA A N 1
ATOM 729 C CA . ALA A 1 94 ? 1.902 0.939 -0.854 1.00 97.75 94 ALA A CA 1
ATOM 730 C C . ALA A 1 94 ? 2.838 2.057 -1.316 1.00 97.75 94 ALA A C 1
ATOM 732 O O . ALA A 1 94 ? 2.719 2.558 -2.433 1.00 97.75 94 ALA A O 1
ATOM 733 N N . ILE A 1 95 ? 3.782 2.425 -0.457 1.00 97.81 95 ILE A N 1
ATOM 734 C CA . ILE A 1 95 ? 4.731 3.521 -0.641 1.00 97.81 95 ILE A CA 1
ATOM 735 C C . ILE A 1 95 ? 6.128 2.973 -0.383 1.00 97.81 95 ILE A C 1
ATOM 737 O O . ILE A 1 95 ? 6.406 2.488 0.710 1.00 97.81 95 ILE A O 1
ATOM 741 N N . ARG A 1 96 ? 7.009 3.033 -1.379 1.00 95.88 96 ARG A N 1
ATOM 742 C CA . ARG A 1 96 ? 8.366 2.492 -1.290 1.00 95.88 96 ARG A CA 1
ATOM 743 C C . ARG A 1 96 ? 9.369 3.520 -0.789 1.00 95.88 96 ARG A C 1
ATOM 745 O O . ARG A 1 96 ? 9.330 4.677 -1.212 1.00 95.88 96 ARG A O 1
ATOM 752 N N . TYR A 1 97 ? 10.299 3.044 0.033 1.00 92.81 97 TYR A N 1
ATOM 753 C CA . TYR A 1 97 ? 11.452 3.767 0.565 1.00 92.81 97 TYR A CA 1
ATOM 754 C C . TYR A 1 97 ? 12.765 3.104 0.117 1.00 92.81 97 TYR A C 1
ATOM 756 O O . TYR A 1 97 ? 12.761 2.096 -0.590 1.00 92.81 97 TYR A O 1
ATOM 764 N N . ARG A 1 98 ? 13.912 3.703 0.464 1.00 79.62 98 ARG A N 1
ATOM 765 C CA . ARG A 1 98 ? 15.227 3.319 -0.087 1.00 79.62 98 ARG A CA 1
ATOM 766 C C . ARG A 1 98 ? 15.803 2.025 0.498 1.00 79.62 98 ARG A C 1
ATOM 768 O O . ARG A 1 98 ? 16.617 1.399 -0.171 1.00 79.62 98 ARG A O 1
ATOM 775 N N . ALA A 1 99 ? 15.412 1.640 1.711 1.00 75.94 99 ALA A N 1
ATOM 776 C CA . ALA A 1 99 ? 15.966 0.493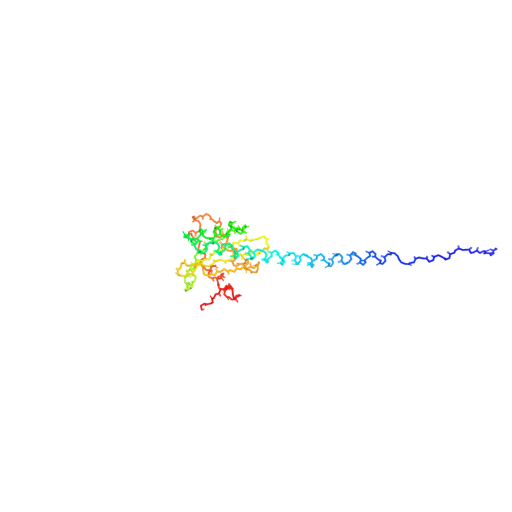 2.437 1.00 75.94 99 ALA A CA 1
ATOM 777 C C . ALA A 1 99 ? 15.150 -0.809 2.260 1.00 75.94 99 ALA A C 1
ATOM 779 O O . ALA A 1 99 ? 15.008 -1.582 3.198 1.00 75.94 99 ALA A O 1
ATOM 780 N N . ASP A 1 100 ? 14.544 -1.039 1.088 1.00 80.50 100 ASP A N 1
ATOM 781 C CA . ASP A 1 100 ? 13.564 -2.124 0.853 1.00 80.50 100 ASP A CA 1
ATOM 782 C C . ASP A 1 100 ? 12.336 -2.092 1.787 1.00 80.50 100 ASP A C 1
ATOM 784 O O . ASP A 1 100 ? 11.545 -3.039 1.844 1.00 80.50 100 ASP A O 1
ATOM 788 N N . GLN A 1 101 ? 12.134 -0.973 2.485 1.00 91.81 101 GLN A N 1
ATOM 789 C CA . GLN A 1 101 ? 10.953 -0.719 3.293 1.00 91.81 101 GLN A CA 1
ATOM 790 C C . GLN A 1 101 ? 9.803 -0.230 2.419 1.00 91.81 101 GLN A C 1
ATOM 792 O O . GLN A 1 101 ? 9.962 0.571 1.492 1.00 91.81 101 GLN A O 1
ATOM 797 N N . THR A 1 102 ? 8.609 -0.707 2.740 1.00 96.31 102 THR A N 1
ATOM 798 C CA . THR A 1 102 ? 7.361 -0.309 2.104 1.00 96.31 102 THR A CA 1
ATOM 799 C C . THR A 1 102 ? 6.355 0.078 3.179 1.00 96.31 102 THR A C 1
ATOM 801 O O . THR A 1 102 ? 5.920 -0.751 3.974 1.00 96.31 102 THR A O 1
ATOM 804 N N . GLY A 1 103 ? 5.963 1.348 3.199 1.00 96.94 103 GLY A N 1
ATOM 805 C CA . GLY A 1 103 ? 4.831 1.822 3.983 1.00 96.94 103 GLY A CA 1
ATOM 806 C C . GLY A 1 103 ? 3.529 1.377 3.329 1.00 96.94 103 GLY A C 1
ATOM 807 O O . GLY A 1 103 ? 3.344 1.533 2.125 1.00 96.94 103 GLY A O 1
ATOM 808 N N . VAL A 1 104 ? 2.614 0.826 4.111 1.00 97.56 104 VAL A N 1
ATOM 809 C CA . VAL A 1 104 ? 1.301 0.368 3.658 1.00 97.56 104 VAL A CA 1
ATOM 810 C C . VAL A 1 104 ? 0.240 1.147 4.404 1.00 97.56 104 VAL A C 1
ATOM 812 O O . VAL A 1 104 ? 0.304 1.258 5.627 1.00 97.56 104 VAL A O 1
ATOM 815 N N . VAL A 1 105 ? -0.755 1.654 3.683 1.00 96.81 105 VAL A N 1
ATOM 816 C CA . VAL A 1 105 ? -1.932 2.308 4.260 1.00 96.81 105 VAL A CA 1
ATOM 817 C C . VAL A 1 105 ? -3.200 1.627 3.775 1.00 96.81 105 VAL A C 1
ATOM 819 O O . VAL A 1 105 ? -3.305 1.263 2.604 1.00 96.81 105 VAL A O 1
ATOM 822 N N . ALA A 1 106 ? -4.164 1.460 4.675 1.00 95.69 106 ALA A N 1
ATOM 823 C CA . ALA A 1 106 ? -5.447 0.841 4.377 1.00 95.69 106 ALA A CA 1
ATOM 824 C C . ALA A 1 106 ? -6.606 1.794 4.685 1.00 95.69 106 ALA A C 1
ATOM 826 O O . ALA A 1 106 ? -6.593 2.524 5.682 1.00 95.69 106 ALA A O 1
ATOM 827 N N . LEU A 1 107 ? -7.605 1.768 3.806 1.00 94.25 107 LEU A N 1
ATOM 828 C CA . LEU A 1 107 ? -8.886 2.441 3.970 1.00 94.25 107 LEU A CA 1
ATOM 829 C C . LEU A 1 107 ? -9.914 1.430 4.472 1.00 94.25 107 LEU A C 1
ATOM 831 O O . LEU A 1 107 ? -10.136 0.410 3.808 1.00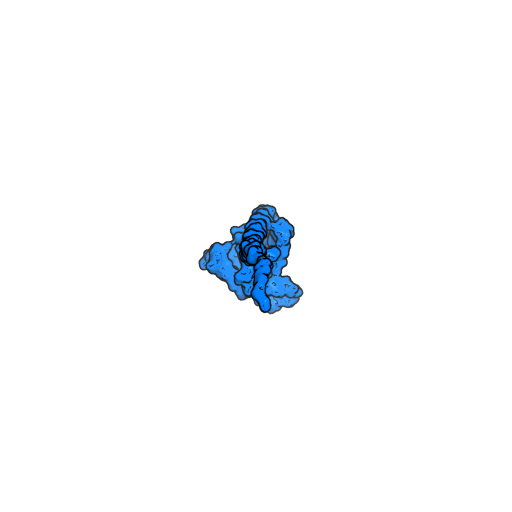 94.25 107 LEU A O 1
ATOM 835 N N . ASP A 1 108 ? -10.557 1.728 5.597 1.00 91.06 108 ASP A N 1
ATOM 836 C CA . ASP A 1 108 ? -11.658 0.907 6.099 1.00 91.06 108 ASP A CA 1
ATOM 837 C C . ASP A 1 108 ? -12.944 1.099 5.283 1.00 91.06 108 ASP A C 1
ATOM 839 O O . ASP A 1 108 ? -13.059 2.025 4.474 1.00 91.06 108 ASP A O 1
ATOM 843 N N . ARG A 1 109 ?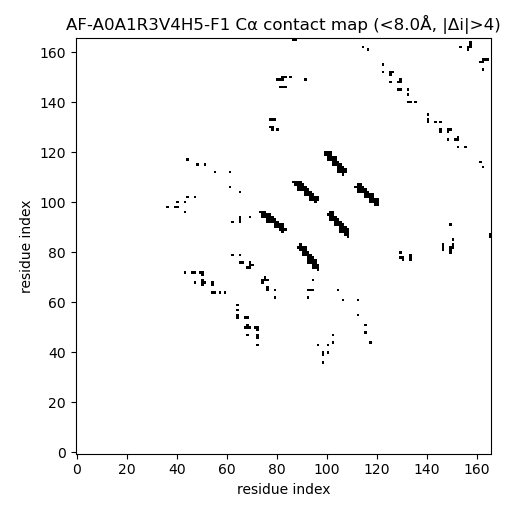 -13.948 0.250 5.508 1.00 89.00 109 ARG A N 1
ATOM 844 C CA . ARG A 1 109 ? -15.281 0.387 4.892 1.00 89.00 109 ARG A CA 1
ATOM 845 C C . ARG A 1 109 ? -16.027 1.664 5.300 1.00 89.00 109 ARG A C 1
ATOM 847 O O . ARG A 1 109 ? -16.925 2.081 4.573 1.00 89.00 109 ARG A O 1
ATOM 854 N N . GLN A 1 110 ? -15.656 2.301 6.408 1.00 85.00 110 GLN A N 1
ATOM 855 C CA . GLN A 1 110 ? -16.214 3.568 6.884 1.00 85.00 110 GLN A CA 1
ATOM 856 C C . GLN A 1 110 ? -15.616 4.791 6.157 1.00 85.00 110 GLN A C 1
ATOM 858 O O . GLN A 1 110 ? -16.099 5.909 6.333 1.00 85.00 110 GLN A O 1
ATOM 863 N N . GLY A 1 111 ? -14.609 4.593 5.299 1.00 81.31 111 GLY A N 1
ATOM 864 C CA . GLY A 1 111 ? -13.972 5.651 4.514 1.00 81.31 111 GLY A CA 1
ATOM 865 C C . GLY A 1 111 ? -12.857 6.396 5.253 1.00 81.31 111 GLY A C 1
ATOM 866 O O . GLY A 1 111 ? -12.459 7.482 4.828 1.00 81.31 111 GLY A O 1
ATOM 867 N N . LEU A 1 112 ? -12.329 5.829 6.336 1.00 80.19 112 LEU A N 1
ATOM 868 C CA . LEU A 1 112 ? -11.239 6.373 7.136 1.00 80.19 112 LEU A CA 1
ATOM 869 C C . LEU A 1 112 ? -9.940 5.594 6.897 1.00 80.19 112 LEU A C 1
ATOM 871 O O . LEU A 1 112 ? -9.925 4.375 6.731 1.00 80.19 112 LEU A O 1
ATOM 875 N N . VAL A 1 113 ? -8.809 6.309 6.890 1.00 76.81 113 VAL A N 1
ATOM 876 C CA . VAL A 1 113 ? -7.484 5.669 6.912 1.00 76.81 113 VAL A CA 1
ATOM 877 C C . VAL A 1 113 ? -7.258 5.137 8.323 1.00 76.81 113 VAL A C 1
ATOM 879 O O . VAL A 1 113 ? -6.907 5.894 9.231 1.00 76.81 113 VAL A O 1
ATOM 882 N N . THR A 1 114 ? -7.504 3.847 8.522 1.00 74.00 114 THR A N 1
ATOM 883 C CA . THR A 1 114 ? -7.535 3.233 9.859 1.00 74.00 114 THR A CA 1
ATOM 884 C C . THR A 1 114 ? -6.233 2.605 10.281 1.00 74.00 114 THR A C 1
ATOM 886 O O . THR A 1 114 ? -5.957 2.490 11.481 1.00 74.00 114 THR A O 1
ATOM 889 N N . ARG A 1 115 ? -5.452 2.145 9.307 1.00 87.00 115 ARG A N 1
ATOM 890 C CA . ARG A 1 115 ? -4.268 1.338 9.560 1.00 87.00 115 ARG A CA 1
ATOM 891 C C . ARG A 1 115 ? -3.142 1.747 8.637 1.00 87.00 115 ARG A C 1
ATOM 893 O O . ARG A 1 115 ? -3.335 1.979 7.442 1.00 87.00 115 ARG A O 1
ATOM 900 N N . SER A 1 116 ? -1.964 1.806 9.229 1.00 94.19 116 SER A N 1
ATOM 901 C CA . SER A 1 116 ? -0.711 1.960 8.527 1.00 94.19 116 SER A CA 1
ATOM 902 C C . SER A 1 116 ? 0.336 1.067 9.178 1.00 94.19 116 SER A C 1
ATOM 904 O O . SER A 1 116 ? 0.344 0.891 10.395 1.00 94.19 116 SER A O 1
ATOM 906 N N . CYS A 1 117 ? 1.205 0.483 8.367 1.00 94.69 117 CYS A N 1
ATOM 907 C CA . CYS A 1 117 ? 2.327 -0.326 8.831 1.00 94.69 117 CYS A CA 1
ATOM 908 C C . CYS A 1 117 ? 3.501 -0.162 7.869 1.00 94.69 117 CYS A C 1
ATOM 910 O O . CYS A 1 117 ? 3.319 0.321 6.753 1.00 94.69 117 CYS A O 1
ATOM 912 N N . MET A 1 118 ? 4.695 -0.547 8.303 1.00 94.31 118 MET A N 1
ATOM 913 C CA . MET A 1 118 ? 5.862 -0.643 7.437 1.00 94.31 118 MET A CA 1
ATOM 914 C C . MET A 1 118 ? 6.256 -2.110 7.330 1.00 94.31 118 MET A C 1
ATOM 916 O O . MET A 1 118 ? 6.286 -2.816 8.339 1.00 94.31 118 MET A O 1
ATOM 920 N N . VAL A 1 119 ? 6.498 -2.565 6.106 1.00 94.50 119 VAL A N 1
ATOM 921 C CA . VAL A 1 119 ? 6.897 -3.936 5.795 1.00 94.50 119 VAL A CA 1
ATOM 922 C C . VAL A 1 119 ? 8.201 -3.936 5.011 1.00 94.50 119 VAL A C 1
ATOM 924 O O . VAL A 1 119 ? 8.456 -3.024 4.229 1.00 94.50 119 VAL A O 1
ATOM 927 N N . ASN A 1 120 ? 9.011 -4.974 5.191 1.00 91.31 120 ASN A N 1
ATOM 928 C CA . ASN A 1 120 ? 10.294 -5.120 4.505 1.00 91.31 120 ASN A CA 1
ATOM 929 C C . ASN A 1 120 ? 10.161 -5.937 3.201 1.00 91.31 120 ASN A C 1
ATOM 931 O O . ASN A 1 120 ? 9.070 -6.365 2.804 1.00 91.31 120 ASN A O 1
ATOM 935 N N . GLY A 1 121 ? 11.298 -6.229 2.567 1.00 90.00 121 GLY A N 1
ATOM 936 C CA . GLY A 1 121 ? 11.378 -6.985 1.313 1.00 90.00 121 GLY A CA 1
ATOM 937 C C . GLY A 1 121 ? 10.755 -8.392 1.318 1.00 90.00 121 GLY A C 1
ATOM 938 O O . GLY A 1 121 ? 10.538 -8.950 0.241 1.00 90.00 121 GLY A O 1
ATOM 939 N N . THR A 1 122 ? 10.394 -8.971 2.472 1.00 93.06 122 THR A N 1
ATOM 940 C CA . THR A 1 122 ? 9.693 -10.273 2.524 1.00 93.06 122 THR A CA 1
ATOM 941 C C . THR A 1 122 ? 8.329 -10.238 1.827 1.00 93.06 122 THR A C 1
ATOM 943 O O . THR A 1 122 ? 7.903 -11.247 1.266 1.00 93.06 122 THR A O 1
ATOM 946 N N . PHE A 1 123 ? 7.685 -9.068 1.758 1.00 95.56 123 PHE A N 1
ATOM 947 C CA . PHE A 1 123 ? 6.395 -8.874 1.086 1.00 95.56 123 PHE A CA 1
ATOM 948 C C . PHE A 1 123 ? 6.514 -8.585 -0.417 1.00 95.56 123 PHE A C 1
ATOM 950 O O . PHE A 1 123 ? 5.495 -8.435 -1.093 1.00 95.56 123 PHE A O 1
ATOM 957 N N . SER A 1 124 ? 7.734 -8.525 -0.963 1.00 93.94 124 SER A N 1
ATOM 958 C CA . SER A 1 124 ? 7.994 -8.184 -2.372 1.00 93.94 124 SER A CA 1
ATOM 959 C C . SER A 1 124 ? 7.160 -9.011 -3.352 1.00 93.94 124 SER A C 1
ATOM 961 O O . SER A 1 124 ? 6.536 -8.451 -4.244 1.00 93.94 124 SER A O 1
ATOM 963 N N . HIS A 1 125 ? 7.051 -10.322 -3.137 1.00 95.56 125 HIS A N 1
ATOM 964 C CA . HIS A 1 125 ? 6.281 -11.223 -3.998 1.00 95.56 125 HIS A CA 1
ATOM 965 C C . HIS A 1 125 ? 4.766 -10.943 -4.025 1.00 95.56 125 HIS A C 1
ATOM 967 O O . HIS A 1 125 ? 4.116 -11.248 -5.022 1.00 95.56 125 HIS A O 1
ATOM 973 N N . PHE A 1 126 ? 4.204 -10.328 -2.978 1.00 96.75 126 PHE A N 1
ATOM 974 C CA . PHE A 1 126 ? 2.816 -9.852 -2.978 1.00 96.75 126 PHE A CA 1
ATOM 975 C C . PHE A 1 126 ? 2.677 -8.460 -3.607 1.00 96.75 126 PHE A C 1
ATOM 977 O O . PHE A 1 126 ? 1.654 -8.155 -4.214 1.00 96.75 126 PHE A O 1
ATOM 984 N N . ILE A 1 127 ? 3.707 -7.620 -3.475 1.00 96.56 127 ILE A N 1
ATOM 985 C CA . ILE A 1 127 ? 3.719 -6.237 -3.967 1.00 96.56 127 ILE A CA 1
ATOM 986 C C . ILE A 1 127 ? 3.970 -6.180 -5.477 1.00 96.56 127 ILE A C 1
ATOM 988 O O . ILE A 1 127 ? 3.295 -5.425 -6.172 1.00 96.56 127 ILE A O 1
ATOM 992 N N . SER A 1 128 ? 4.901 -6.977 -6.008 1.00 96.25 128 SER A N 1
ATOM 993 C CA . SER A 1 128 ? 5.318 -6.900 -7.413 1.00 96.25 128 SER A CA 1
ATOM 994 C C . SER A 1 128 ? 4.169 -7.082 -8.414 1.00 96.25 128 SER A C 1
ATOM 996 O O . SER A 1 128 ? 4.113 -6.309 -9.367 1.00 96.25 128 SER A O 1
ATOM 998 N N . PRO A 1 129 ? 3.212 -8.018 -8.242 1.00 96.94 129 PRO A N 1
ATOM 999 C CA . PRO A 1 129 ? 2.061 -8.109 -9.143 1.00 96.94 129 PRO A CA 1
ATOM 1000 C C . PRO A 1 129 ? 1.179 -6.850 -9.128 1.00 96.94 129 PRO A C 1
ATOM 1002 O O . PRO A 1 129 ? 0.725 -6.409 -10.184 1.00 96.94 129 PRO A O 1
ATOM 1005 N N . LEU A 1 130 ? 0.973 -6.254 -7.948 1.00 97.94 130 LEU A N 1
ATOM 1006 C CA . LEU A 1 130 ? 0.172 -5.037 -7.767 1.00 97.94 130 LEU A CA 1
ATOM 1007 C C . LEU A 1 130 ? 0.857 -3.816 -8.386 1.00 97.94 130 LEU A C 1
ATOM 1009 O O . LEU A 1 130 ? 0.219 -3.020 -9.070 1.00 97.94 130 LEU A O 1
ATOM 1013 N N . GLU A 1 131 ? 2.165 -3.699 -8.179 1.00 97.00 131 GLU A N 1
ATOM 1014 C CA . GLU A 1 131 ? 3.007 -2.671 -8.784 1.00 97.00 131 GLU A CA 1
ATOM 1015 C C . GLU A 1 131 ? 3.028 -2.774 -10.308 1.00 97.00 131 GLU A C 1
ATOM 1017 O O . GLU A 1 131 ? 2.792 -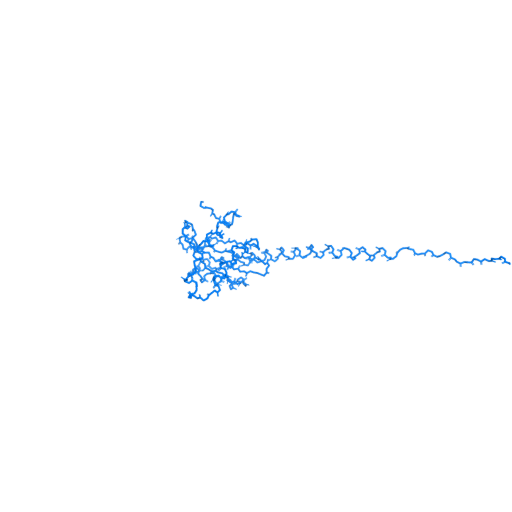1.789 -11.009 1.00 97.00 131 GLU A O 1
ATOM 1022 N N . ASN A 1 132 ? 3.270 -3.980 -10.827 1.00 97.00 132 ASN A N 1
ATOM 1023 C CA . ASN A 1 132 ? 3.292 -4.227 -12.260 1.00 97.00 132 ASN A CA 1
ATOM 1024 C C . ASN A 1 132 ? 1.962 -3.808 -12.880 1.00 97.00 132 ASN A C 1
ATOM 1026 O O . ASN A 1 132 ? 1.967 -3.083 -13.871 1.00 97.00 132 ASN A O 1
ATOM 1030 N N . TRP A 1 133 ? 0.837 -4.187 -12.266 1.00 97.44 133 TRP A N 1
ATOM 1031 C CA . TRP A 1 133 ? -0.491 -3.757 -12.697 1.00 97.44 133 TRP A CA 1
ATOM 1032 C C . TRP A 1 133 ? -0.653 -2.229 -12.649 1.00 97.44 133 TRP A C 1
ATOM 1034 O O . TRP A 1 133 ? -1.074 -1.632 -13.639 1.00 97.44 133 TRP A O 1
ATOM 1044 N N . ALA A 1 134 ? -0.254 -1.577 -11.553 1.00 96.25 134 ALA A N 1
ATOM 1045 C CA . ALA A 1 134 ? -0.381 -0.127 -11.387 1.00 96.25 134 ALA A CA 1
ATOM 1046 C C . ALA A 1 134 ? 0.458 0.680 -12.397 1.00 96.25 134 ALA A C 1
ATOM 1048 O O . ALA A 1 134 ? 0.072 1.789 -12.769 1.00 96.25 134 ALA A O 1
ATOM 1049 N N . SER A 1 135 ? 1.571 0.121 -12.882 1.00 96.12 135 SER A N 1
ATOM 1050 C CA . SER A 1 135 ? 2.411 0.746 -13.914 1.00 96.12 135 SER A CA 1
ATOM 1051 C C . SER A 1 135 ? 1.866 0.608 -15.345 1.00 96.12 135 SER A C 1
ATOM 1053 O O . SER A 1 135 ? 2.350 1.275 -16.263 1.00 96.12 135 SER A O 1
ATOM 1055 N N . MET A 1 136 ? 0.852 -0.237 -15.568 1.00 96.75 136 MET A N 1
ATOM 1056 C CA . MET A 1 136 ? 0.262 -0.429 -16.895 1.00 96.75 136 MET A CA 1
ATOM 1057 C C . MET A 1 136 ? -0.595 0.774 -17.323 1.00 96.75 136 MET A C 1
ATOM 1059 O O . MET A 1 136 ? -1.183 1.449 -16.478 1.00 96.75 136 MET A O 1
ATOM 1063 N N 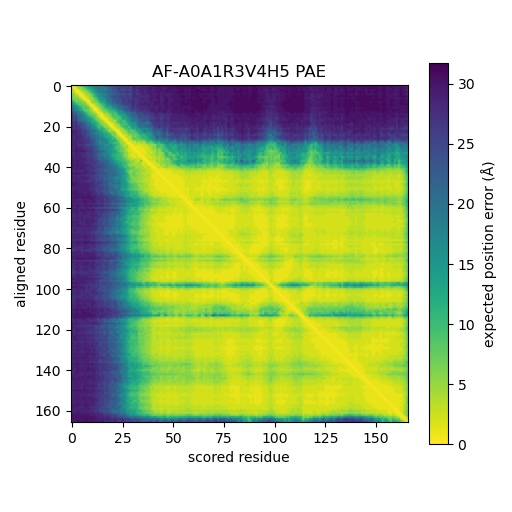. PRO A 1 137 ? -0.779 1.009 -18.637 1.00 95.75 137 PRO A N 1
ATOM 1064 C CA . PRO A 1 137 ? -1.792 1.934 -19.132 1.00 95.75 137 PRO A CA 1
ATOM 1065 C C . PRO A 1 137 ? -3.192 1.575 -18.615 1.00 95.75 137 PRO A C 1
ATOM 1067 O O . PRO A 1 137 ? -3.543 0.397 -18.521 1.00 95.75 137 PRO A O 1
ATOM 1070 N N . LEU A 1 138 ? -4.034 2.588 -18.382 1.00 93.00 138 LEU A N 1
ATOM 1071 C CA . LEU A 1 138 ? -5.398 2.415 -17.853 1.00 93.00 138 LEU A CA 1
ATOM 1072 C C . LEU A 1 138 ? -6.247 1.416 -18.660 1.00 93.00 138 LEU A C 1
ATOM 1074 O O . LEU A 1 138 ? -7.058 0.681 -18.101 1.00 93.00 138 LEU A O 1
ATOM 1078 N N . SER A 1 139 ? -6.039 1.347 -19.978 1.00 95.00 139 SER A N 1
ATOM 1079 C CA . SER A 1 139 ? -6.734 0.403 -20.860 1.00 95.00 139 SER A CA 1
ATOM 1080 C C . SER A 1 139 ? -6.375 -1.064 -20.601 1.00 95.00 139 SER A C 1
ATOM 1082 O O . SER A 1 139 ? -7.189 -1.941 -20.889 1.00 95.00 139 SER A O 1
ATOM 1084 N N . MET A 1 140 ? -5.178 -1.342 -20.078 1.00 95.69 140 MET A N 1
ATOM 1085 C CA . MET A 1 140 ? -4.760 -2.676 -19.644 1.00 95.69 140 MET A CA 1
ATOM 1086 C C . MET A 1 140 ? -5.199 -2.955 -18.208 1.00 95.69 140 MET A C 1
ATOM 1088 O O . MET A 1 140 ? -5.713 -4.041 -17.950 1.00 95.69 140 MET A O 1
ATOM 1092 N N . GLN A 1 141 ? -5.103 -1.966 -17.313 1.00 94.19 141 GLN A N 1
ATOM 1093 C CA . GLN A 1 141 ? -5.599 -2.090 -15.936 1.00 94.19 141 GLN A CA 1
ATOM 1094 C C . GLN A 1 141 ? -7.081 -2.486 -15.886 1.00 94.19 141 GLN A C 1
ATOM 1096 O O . GLN A 1 141 ? -7.469 -3.325 -15.085 1.00 94.19 141 GLN A O 1
ATOM 1101 N N . ALA A 1 142 ? -7.902 -1.944 -16.791 1.00 90.81 142 ALA A N 1
ATOM 1102 C CA . ALA A 1 142 ? -9.323 -2.280 -16.883 1.00 90.81 142 ALA A CA 1
ATOM 1103 C C . ALA A 1 142 ? -9.611 -3.720 -17.359 1.00 90.81 142 ALA A C 1
ATOM 1105 O O . ALA A 1 142 ? -10.732 -4.197 -17.203 1.00 90.81 142 ALA A O 1
ATOM 1106 N N . LYS A 1 143 ? -8.639 -4.395 -17.985 1.00 93.88 143 LYS A N 1
ATOM 1107 C CA . LYS A 1 143 ? -8.793 -5.751 -18.543 1.00 93.88 143 LYS A CA 1
ATOM 1108 C C . LYS A 1 143 ? -8.181 -6.832 -17.662 1.00 93.88 143 LYS A C 1
ATOM 1110 O O . LYS A 1 143 ? -8.587 -7.986 -17.757 1.00 93.88 143 LYS A O 1
ATOM 1115 N N . ILE A 1 144 ? -7.169 -6.473 -16.881 1.00 93.38 144 ILE A N 1
ATOM 1116 C CA . ILE A 1 144 ? -6.421 -7.401 -16.043 1.00 93.38 144 ILE A CA 1
ATOM 1117 C C . ILE A 1 144 ? -6.938 -7.260 -14.620 1.00 93.38 144 ILE A C 1
ATOM 1119 O O . ILE A 1 144 ? -6.779 -6.211 -13.998 1.00 93.38 144 ILE A O 1
ATOM 1123 N N . ASP A 1 145 ? -7.548 -8.330 -14.120 1.00 92.31 145 ASP A N 1
ATOM 1124 C CA . ASP A 1 145 ? -8.007 -8.401 -12.740 1.00 92.31 145 ASP A CA 1
ATOM 1125 C C . ASP A 1 145 ? -6.820 -8.583 -11.781 1.00 92.31 145 ASP A C 1
ATOM 1127 O O . ASP A 1 145 ? -5.978 -9.469 -11.953 1.00 92.31 145 ASP A O 1
ATOM 1131 N N . VAL A 1 146 ? -6.761 -7.727 -10.763 1.00 95.06 146 VAL A N 1
ATOM 1132 C CA . VAL A 1 146 ? -5.729 -7.723 -9.723 1.00 95.06 146 VAL A CA 1
ATOM 1133 C C . VAL A 1 146 ? -6.300 -8.060 -8.338 1.00 95.06 146 VAL A C 1
ATOM 1135 O O . VAL A 1 146 ? -5.550 -8.190 -7.369 1.00 95.06 146 VAL A O 1
ATOM 1138 N N . THR A 1 147 ? -7.615 -8.266 -8.229 1.00 93.81 147 THR A N 1
ATOM 1139 C CA . THR A 1 147 ? -8.331 -8.440 -6.959 1.00 93.81 147 THR A CA 1
ATOM 1140 C C . THR A 1 147 ? -7.806 -9.624 -6.148 1.00 93.81 147 THR A C 1
ATOM 1142 O O . THR A 1 147 ? -7.609 -9.501 -4.939 1.00 93.81 147 THR A O 1
ATOM 1145 N N . VAL A 1 148 ? -7.472 -10.744 -6.799 1.00 94.75 148 VAL A N 1
ATOM 1146 C CA . VAL A 1 148 ? -6.861 -11.905 -6.121 1.00 94.75 148 VAL A CA 1
ATOM 1147 C C . VAL A 1 148 ? -5.526 -11.533 -5.468 1.00 94.75 148 VAL A C 1
ATOM 1149 O O . VAL A 1 148 ? -5.281 -11.889 -4.318 1.00 94.75 148 VAL A O 1
ATOM 1152 N N . HIS A 1 149 ? -4.674 -10.777 -6.163 1.00 96.75 149 HIS A N 1
ATOM 1153 C CA . HIS A 1 149 ? -3.379 -10.354 -5.627 1.00 96.75 149 HIS A CA 1
ATOM 1154 C C . HIS A 1 149 ? -3.547 -9.359 -4.472 1.00 96.75 149 HIS A C 1
ATOM 1156 O O . HIS A 1 149 ? -2.814 -9.440 -3.487 1.00 96.75 149 HIS A O 1
ATOM 1162 N N . ALA A 1 150 ? -4.539 -8.465 -4.553 1.00 97.00 150 ALA A N 1
ATOM 1163 C CA . ALA A 1 150 ? -4.850 -7.528 -3.476 1.00 97.00 150 ALA A CA 1
ATOM 1164 C C . ALA A 1 150 ? -5.318 -8.268 -2.209 1.00 97.00 150 ALA A C 1
ATOM 1166 O O . ALA A 1 150 ? -4.853 -7.968 -1.108 1.00 97.00 150 ALA A O 1
ATOM 1167 N N . GLY A 1 151 ? -6.173 -9.284 -2.371 1.00 95.88 151 GLY A N 1
ATOM 1168 C CA . GLY A 1 151 ? -6.617 -10.152 -1.279 1.00 95.88 151 GLY A CA 1
ATOM 1169 C C . GLY A 1 151 ? -5.478 -10.966 -0.660 1.00 95.88 151 GLY A C 1
ATOM 1170 O O . GLY A 1 151 ? -5.357 -11.016 0.563 1.00 95.88 151 GLY A O 1
ATOM 1171 N N . LEU A 1 152 ? -4.597 -11.550 -1.483 1.00 96.31 152 LEU A N 1
ATOM 1172 C CA . LEU A 1 152 ? -3.416 -12.280 -1.004 1.00 96.31 152 LEU A CA 1
ATOM 1173 C C . LEU A 1 152 ? -2.468 -11.377 -0.209 1.00 96.31 152 LEU A C 1
ATOM 1175 O O . LEU A 1 152 ? -2.004 -11.772 0.860 1.00 96.31 152 LEU A O 1
ATOM 1179 N N . PHE A 1 153 ? -2.219 -10.157 -0.692 1.00 97.19 153 PHE A N 1
ATOM 1180 C CA . PHE A 1 153 ? -1.391 -9.192 0.024 1.00 97.19 153 PHE A CA 1
ATOM 1181 C C . PHE A 1 153 ? -1.997 -8.818 1.381 1.00 97.19 153 PHE A C 1
ATOM 1183 O O . PHE A 1 153 ? -1.305 -8.864 2.398 1.00 97.19 153 PHE A O 1
ATOM 1190 N N . LEU A 1 154 ? -3.299 -8.517 1.431 1.00 96.12 154 LEU A N 1
ATOM 1191 C CA . LEU A 1 154 ? -3.984 -8.224 2.692 1.00 96.12 154 LEU A CA 1
ATOM 1192 C C . LEU A 1 154 ? -3.953 -9.416 3.660 1.00 96.12 154 LEU A C 1
ATOM 1194 O O . LEU A 1 154 ? -3.683 -9.239 4.849 1.00 96.12 154 LEU A O 1
ATOM 1198 N N . GLY A 1 155 ? -4.184 -10.631 3.160 1.00 95.56 155 GLY A N 1
ATOM 1199 C CA . GLY A 1 155 ? -4.073 -11.857 3.949 1.00 95.56 155 GLY A CA 1
ATOM 1200 C C . GLY A 1 155 ? -2.676 -12.032 4.548 1.00 95.56 155 GLY A C 1
ATOM 1201 O O . GLY A 1 155 ? -2.545 -12.327 5.734 1.00 95.56 155 GLY A O 1
ATOM 1202 N N . ALA A 1 156 ? -1.626 -11.762 3.769 1.00 96.31 156 ALA A N 1
ATOM 1203 C CA . ALA A 1 156 ? -0.250 -11.798 4.255 1.00 96.31 156 ALA A CA 1
ATOM 1204 C C . ALA A 1 156 ? 0.009 -10.763 5.361 1.00 96.31 156 ALA A C 1
ATOM 1206 O O . ALA A 1 156 ? 0.623 -11.092 6.376 1.00 96.31 156 ALA A O 1
ATOM 1207 N N . LEU A 1 157 ? -0.496 -9.533 5.207 1.00 95.69 157 LEU A N 1
ATOM 1208 C CA . LEU A 1 157 ? -0.377 -8.487 6.232 1.00 95.69 157 LEU A CA 1
ATOM 1209 C C . LEU A 1 157 ? -1.056 -8.890 7.546 1.00 95.69 157 LEU A C 1
ATOM 1211 O O . LEU A 1 157 ? -0.511 -8.641 8.621 1.00 95.69 157 LEU A O 1
ATOM 1215 N N . ARG A 1 158 ? -2.227 -9.531 7.473 1.00 94.75 158 ARG A N 1
ATOM 1216 C CA . ARG A 1 158 ? -2.937 -10.055 8.651 1.00 94.75 158 ARG A CA 1
ATOM 1217 C C . ARG A 1 158 ? -2.187 -11.200 9.313 1.00 94.75 158 ARG A C 1
ATOM 1219 O O . ARG A 1 158 ? -2.025 -11.186 10.528 1.00 94.75 158 ARG A O 1
ATOM 1226 N N . ASN A 1 159 ? -1.678 -12.145 8.525 1.00 94.75 159 ASN A N 1
ATOM 1227 C CA . ASN A 1 159 ? -0.891 -13.268 9.039 1.00 94.75 159 ASN A CA 1
ATOM 1228 C C . ASN A 1 159 ? 0.387 -12.802 9.752 1.00 94.75 159 ASN A C 1
ATOM 1230 O O . ASN A 1 159 ? 0.831 -13.445 10.697 1.00 94.75 159 ASN A O 1
ATOM 1234 N N . ALA A 1 160 ? 0.950 -11.667 9.333 1.00 93.00 160 ALA A N 1
ATOM 1235 C CA . ALA A 1 160 ? 2.084 -11.023 9.989 1.00 93.00 160 ALA A CA 1
ATOM 1236 C C . ALA A 1 160 ? 1.695 -10.100 11.165 1.00 93.00 160 ALA A C 1
ATOM 1238 O O . ALA A 1 160 ? 2.569 -9.512 11.797 1.00 93.00 160 ALA A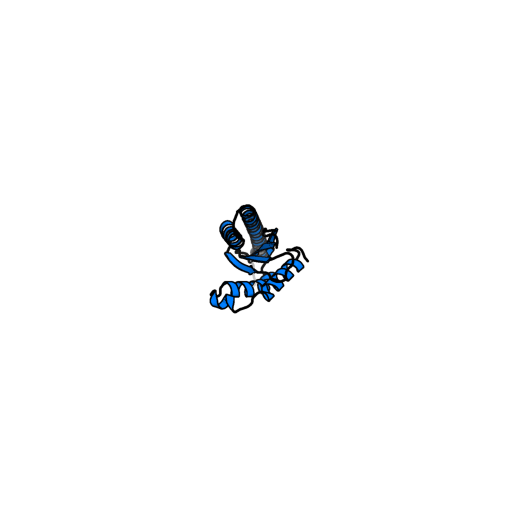 O 1
ATOM 1239 N N . GLY A 1 161 ? 0.402 -9.948 11.470 1.00 92.00 161 GLY A N 1
ATOM 1240 C CA . GLY A 1 161 ? -0.091 -9.114 12.571 1.00 92.00 161 GLY A CA 1
ATOM 1241 C C . GLY A 1 161 ? -0.086 -7.605 12.297 1.00 92.00 161 GLY A C 1
ATOM 1242 O O . GLY A 1 161 ? -0.285 -6.817 13.219 1.00 92.00 161 GLY A O 1
ATOM 1243 N N . HIS A 1 162 ? 0.119 -7.174 11.050 1.00 90.81 162 HIS A N 1
ATOM 1244 C CA . HIS A 1 162 ? 0.134 -5.753 10.677 1.00 90.81 162 HIS A CA 1
ATOM 1245 C C . HIS A 1 162 ? -1.263 -5.155 10.477 1.00 90.81 162 HIS A C 1
ATOM 1247 O O . HIS A 1 162 ? -1.437 -3.936 10.506 1.00 90.81 162 HIS A O 1
ATOM 1253 N N . MET A 1 163 ? -2.260 -6.010 10.260 1.00 87.25 163 MET A N 1
ATOM 1254 C CA . MET A 1 163 ? -3.656 -5.641 10.052 1.00 87.25 163 MET A CA 1
ATOM 1255 C C . MET A 1 163 ? -4.538 -6.507 10.949 1.00 87.25 163 MET A C 1
ATOM 1257 O O . MET A 1 163 ? -4.206 -7.661 11.216 1.00 87.25 163 MET A O 1
ATOM 1261 N N . LEU A 1 164 ? -5.670 -5.966 11.403 1.00 73.38 164 LEU A N 1
ATOM 1262 C CA . LEU A 1 164 ? -6.641 -6.770 12.142 1.00 73.38 164 LEU A CA 1
ATOM 1263 C C . LEU A 1 164 ? -7.244 -7.832 11.215 1.00 73.38 164 LEU A C 1
ATOM 1265 O O . LEU A 1 164 ? -7.582 -7.551 10.058 1.00 73.38 164 LEU A O 1
ATOM 1269 N N . GLY A 1 165 ? -7.329 -9.055 11.733 1.00 61.94 165 GLY A N 1
ATOM 1270 C CA . GLY A 1 165 ? -8.018 -10.160 11.082 1.00 61.94 165 GLY A CA 1
ATOM 1271 C C . GLY A 1 165 ? -9.531 -9.975 11.137 1.00 61.94 165 GLY A C 1
ATOM 1272 O O . GLY A 1 165 ? -10.046 -9.376 12.080 1.00 61.94 165 GLY A O 1
ATOM 1273 N N . SER A 1 166 ? -10.208 -10.488 10.116 1.00 54.16 166 SER A N 1
ATOM 1274 C CA . SER A 1 166 ? -11.608 -10.908 10.201 1.00 54.16 166 SER A CA 1
ATOM 1275 C C . SER A 1 166 ? -11.670 -12.324 10.756 1.00 54.16 166 SER A C 1
ATOM 1277 O O . SER A 1 166 ? -10.899 -13.152 10.210 1.00 54.16 166 SER A O 1
#

Mean predicted aligned error: 11.0 Å

Radius of gyration: 27.38 Å; Cα contacts (8 Å, |Δi|>4): 188; chains: 1; bounding box: 109×39×38 Å

Foldseek 3Di:
DDDDDDDDDDDDDPPVVVVVVVVVVVVVVVVVVVVVLVVVVVLLFVQLVVLLVVCQPPPDAPVVSLVSSCVSSVWAWQAKDAAPPDQFFGIKTWTDDDSQKIKIWTATPVRGRDFIDIDHVVLVVLRVLRSVLRPDDPVVVVVDDCNVSVVVSVVVCVVVVRDPDD

Solvent-accessible surface area (backbone atoms only — not comparable to full-atom values): 9629 Å² total; per-residue (Å²): 138,83,87,84,92,86,78,95,74,91,80,83,84,77,64,74,68,57,58,56,55,55,55,48,55,65,62,46,50,60,54,55,50,51,52,53,50,52,54,48,53,54,49,54,49,51,40,43,52,52,23,51,59,74,42,64,84,51,98,59,56,70,71,54,40,51,49,49,26,14,62,68,41,73,32,42,69,48,36,78,44,60,33,77,95,52,88,56,42,39,31,42,32,36,24,39,48,93,83,53,35,30,42,35,41,32,27,31,73,89,75,42,83,76,48,69,45,76,43,52,62,87,51,43,82,46,44,50,64,48,31,56,47,55,72,43,58,70,80,50,45,78,72,53,88,54,49,70,50,42,47,52,36,53,51,50,37,29,77,71,66,66,40,85,73,134